Protein AF-A0AB36K1A4-F1 (afdb_monomer_lite)

Radius of gyration: 14.4 Å; chains: 1; bounding box: 38×29×39 Å

Foldseek 3Di:
DPWDKDWDWDFDADPVRFRAETEIFIWTQDPVVRDTDGCPPPPPVVSLVRLLVSLVVCLVCLVVDDPNHAEYEYEDEPPDPDPVSVVSVVVSQVSQVVSNHHYHYHYDDDD

Structure (mmCIF, N/CA/C/O backbone):
data_AF-A0AB36K1A4-F1
#
_entry.id   AF-A0AB36K1A4-F1
#
loop_
_atom_site.group_PDB
_atom_site.id
_atom_site.type_symbol
_atom_site.label_atom_id
_atom_site.label_alt_id
_atom_site.label_comp_id
_atom_site.label_asym_id
_atom_site.label_entity_id
_atom_site.label_seq_id
_atom_site.pdbx_PDB_ins_code
_atom_site.Cartn_x
_atom_site.Cartn_y
_atom_site.Cartn_z
_atom_site.occupancy
_atom_site.B_iso_or_equiv
_atom_site.auth_seq_id
_atom_site.auth_comp_id
_atom_site.auth_asym_id
_atom_site.auth_atom_id
_atom_site.pdbx_PDB_model_num
ATOM 1 N N . MET A 1 1 ? 14.938 -9.852 -12.600 1.00 47.25 1 MET A N 1
ATOM 2 C CA . MET A 1 1 ? 15.764 -9.576 -11.403 1.00 47.25 1 MET A CA 1
ATOM 3 C C . MET A 1 1 ? 14.972 -9.977 -10.166 1.00 47.25 1 MET A C 1
ATOM 5 O O . MET A 1 1 ? 13.842 -9.523 -10.025 1.00 47.25 1 MET A O 1
ATOM 9 N N . ASN A 1 2 ? 15.512 -10.832 -9.293 1.00 50.50 2 ASN A N 1
ATOM 10 C CA . ASN A 1 2 ? 14.950 -11.038 -7.953 1.00 50.50 2 ASN A CA 1
ATOM 11 C C . ASN A 1 2 ? 15.512 -9.947 -7.039 1.00 50.50 2 ASN A C 1
ATOM 13 O O . ASN A 1 2 ? 16.462 -10.182 -6.305 1.00 50.50 2 ASN A O 1
ATOM 17 N N . ASN A 1 3 ? 14.967 -8.735 -7.140 1.00 62.91 3 ASN A N 1
ATOM 18 C CA . ASN A 1 3 ? 15.251 -7.718 -6.136 1.00 62.91 3 ASN A CA 1
ATOM 19 C C . ASN A 1 3 ? 14.419 -8.063 -4.904 1.00 62.91 3 ASN A C 1
ATOM 21 O O . ASN A 1 3 ? 13.184 -8.119 -4.983 1.00 62.91 3 ASN A O 1
ATOM 25 N N . ASP A 1 4 ? 15.102 -8.320 -3.792 1.00 86.44 4 ASP A N 1
ATOM 26 C CA . ASP A 1 4 ? 14.458 -8.421 -2.492 1.00 86.44 4 ASP A CA 1
ATOM 27 C C . ASP A 1 4 ? 13.663 -7.144 -2.227 1.00 86.44 4 ASP A C 1
ATOM 29 O O . ASP A 1 4 ? 14.067 -6.037 -2.598 1.00 86.44 4 ASP A O 1
ATOM 33 N N . PHE A 1 5 ? 12.514 -7.293 -1.579 1.00 91.19 5 PHE A N 1
ATOM 34 C CA . PHE A 1 5 ? 11.669 -6.172 -1.204 1.00 91.19 5 PHE A CA 1
ATOM 35 C C . PHE A 1 5 ? 11.301 -6.253 0.268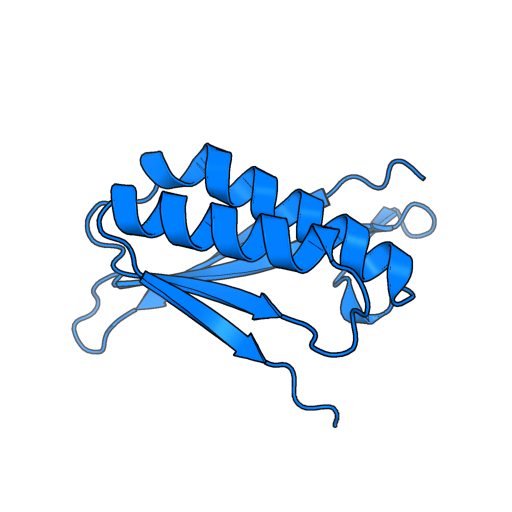 1.00 91.19 5 PHE A C 1
ATOM 37 O O . PHE A 1 5 ? 11.237 -7.331 0.859 1.00 91.19 5 PHE A O 1
ATOM 44 N N . LYS A 1 6 ? 11.023 -5.095 0.858 1.00 92.69 6 LYS A N 1
ATOM 45 C CA . LYS A 1 6 ? 10.414 -5.006 2.182 1.00 92.69 6 LYS A CA 1
ATOM 46 C C . LYS A 1 6 ? 9.367 -3.907 2.201 1.00 92.69 6 LYS A C 1
ATOM 48 O O . LYS A 1 6 ? 9.464 -2.923 1.470 1.00 92.69 6 LYS A O 1
ATOM 53 N N . VAL A 1 7 ? 8.385 -4.083 3.072 1.00 94.12 7 VAL A N 1
ATOM 54 C CA . VAL A 1 7 ? 7.368 -3.074 3.364 1.00 94.12 7 VAL A CA 1
ATOM 55 C C . VAL A 1 7 ? 7.686 -2.495 4.732 1.00 94.12 7 VAL A C 1
ATOM 57 O O . VAL A 1 7 ? 7.793 -3.239 5.709 1.00 94.12 7 VAL A O 1
ATOM 60 N N . LEU A 1 8 ? 7.885 -1.183 4.787 1.00 94.12 8 LEU A N 1
ATOM 61 C CA . LEU A 1 8 ? 7.940 -0.429 6.031 1.00 94.12 8 LEU A CA 1
ATOM 62 C C . LEU A 1 8 ? 6.525 0.047 6.367 1.00 94.12 8 LEU A C 1
ATOM 64 O O . LEU A 1 8 ? 5.769 0.422 5.473 1.00 94.12 8 LEU A O 1
ATOM 68 N N . TYR A 1 9 ? 6.180 0.011 7.649 1.00 94.19 9 TYR A N 1
ATOM 69 C CA . TYR A 1 9 ? 4.858 0.370 8.152 1.00 94.19 9 TYR A CA 1
ATOM 70 C C . TYR A 1 9 ? 5.006 1.580 9.063 1.00 94.19 9 TYR A C 1
ATOM 72 O O . TYR A 1 9 ? 5.507 1.455 10.183 1.00 94.19 9 TYR A O 1
ATOM 80 N N . GLN A 1 10 ? 4.621 2.748 8.568 1.00 95.00 10 GLN A N 1
ATOM 81 C CA . GLN A 1 10 ? 4.660 3.986 9.329 1.00 95.00 10 GLN A CA 1
ATOM 82 C C . GLN A 1 10 ? 3.309 4.199 10.007 1.00 95.00 10 GLN A C 1
ATOM 84 O O . GLN A 1 10 ? 2.266 4.206 9.363 1.00 95.00 10 GLN A O 1
ATOM 89 N N . LYS A 1 11 ? 3.319 4.322 11.334 1.00 95.06 11 LYS A N 1
ATOM 90 C CA . LYS A 1 11 ? 2.100 4.497 12.127 1.00 95.06 11 LYS A CA 1
ATOM 91 C C . LYS A 1 11 ? 1.572 5.918 11.976 1.00 95.06 11 LYS A C 1
ATOM 93 O O . LYS A 1 11 ? 2.338 6.875 12.068 1.00 95.06 11 LYS A O 1
ATOM 98 N N . ILE A 1 12 ? 0.261 6.037 11.814 1.00 95.44 12 ILE A N 1
ATOM 99 C CA . ILE A 1 12 ? -0.456 7.308 11.799 1.00 95.44 12 ILE A CA 1
ATOM 100 C C . ILE A 1 12 ? -1.160 7.456 13.145 1.00 95.44 12 ILE A C 1
ATOM 102 O O . ILE A 1 12 ? -1.997 6.628 13.520 1.00 95.44 12 ILE A O 1
ATOM 106 N N . ILE A 1 13 ? -0.778 8.502 13.875 1.00 95.38 13 ILE A N 1
ATOM 107 C CA . ILE A 1 13 ? -1.241 8.783 15.234 1.00 95.38 13 ILE A CA 1
ATOM 108 C C . ILE A 1 13 ? -2.303 9.878 15.178 1.00 95.38 13 ILE A C 1
ATOM 110 O O . ILE A 1 13 ? -2.093 10.919 14.558 1.00 95.38 13 ILE A O 1
ATOM 114 N N . SER A 1 14 ? -3.449 9.650 15.817 1.00 93.69 14 SER A N 1
ATOM 115 C CA . SER A 1 14 ? -4.494 10.665 15.939 1.00 93.69 14 SER A CA 1
ATOM 116 C C . SER A 1 14 ? -4.086 11.773 16.912 1.00 93.69 14 SER A C 1
ATOM 118 O O . SER A 1 14 ? -3.205 11.599 17.752 1.00 93.69 14 SER A O 1
ATOM 120 N N . ASN A 1 15 ? -4.813 12.892 16.902 1.00 92.88 15 ASN A N 1
ATOM 121 C CA . ASN A 1 15 ? -4.613 13.976 17.875 1.00 92.88 15 ASN A CA 1
ATOM 122 C C . ASN A 1 15 ? -4.822 13.538 19.340 1.00 92.88 15 ASN A C 1
ATOM 124 O O . ASN A 1 15 ? -4.451 14.267 20.254 1.00 92.88 15 ASN A O 1
ATOM 128 N N . LYS A 1 16 ? -5.424 12.363 19.572 1.00 92.75 16 LYS A N 1
ATOM 129 C CA . LYS A 1 16 ? -5.611 11.765 20.901 1.00 92.75 16 LYS A CA 1
ATOM 130 C C . LYS A 1 16 ? -4.471 10.818 21.308 1.00 92.75 16 LYS A C 1
ATOM 132 O O . LYS A 1 16 ? -4.533 10.243 22.387 1.00 92.75 16 LYS A O 1
ATOM 137 N N . GLY A 1 17 ? -3.450 10.641 20.465 1.00 93.38 17 GLY A N 1
ATOM 138 C CA . GLY A 1 17 ? -2.321 9.737 20.715 1.00 93.38 17 GLY A CA 1
ATOM 139 C C . GLY A 1 17 ? -2.570 8.277 20.320 1.00 93.38 17 GLY A C 1
ATOM 140 O O . GLY A 1 17 ? -1.730 7.423 20.587 1.00 93.38 17 GLY A O 1
ATOM 141 N N . GLU A 1 18 ? -3.701 7.971 19.682 1.00 92.19 18 GLU A N 1
ATOM 142 C CA . GLU A 1 18 ? -4.064 6.605 19.285 1.00 92.19 18 GLU A CA 1
ATOM 143 C C . GLU A 1 18 ? -3.509 6.258 17.898 1.00 92.19 18 GLU A C 1
ATOM 145 O O . GLU A 1 18 ? -3.615 7.056 16.965 1.00 92.19 18 GLU A O 1
ATOM 150 N N . GLU A 1 19 ? -2.978 5.046 17.735 1.00 93.44 19 GLU A N 1
ATOM 151 C CA . GLU A 1 19 ? -2.616 4.495 16.425 1.00 93.44 19 GLU A CA 1
ATOM 152 C C . GLU A 1 19 ? -3.886 4.160 15.638 1.00 93.44 19 GLU A C 1
ATOM 154 O O . GLU A 1 19 ? -4.573 3.181 15.940 1.00 93.44 19 GLU A O 1
ATOM 159 N N . VAL A 1 20 ? -4.201 4.982 14.635 1.00 95.06 20 VAL A N 1
ATOM 160 C CA . VAL A 1 20 ? -5.449 4.882 13.859 1.00 95.06 20 VAL A CA 1
ATOM 161 C C . VAL A 1 20 ? -5.233 4.401 12.432 1.00 95.06 20 VAL A C 1
ATOM 163 O O . VAL A 1 20 ? -6.170 3.903 11.811 1.00 95.06 20 VAL A O 1
ATOM 166 N N . GLY A 1 21 ? -4.011 4.500 11.915 1.00 96.81 21 GLY A N 1
ATOM 167 C CA . GLY A 1 21 ? -3.703 4.127 10.542 1.00 96.81 21 GLY A CA 1
ATOM 168 C C . GLY A 1 21 ? -2.268 3.666 10.357 1.00 96.81 21 GLY A C 1
ATOM 169 O O . GLY A 1 21 ? -1.418 3.843 11.233 1.00 96.81 21 GLY A O 1
ATOM 170 N N . ILE A 1 22 ? -2.009 3.066 9.201 1.00 96.81 22 ILE A N 1
ATOM 171 C CA . ILE A 1 22 ? -0.666 2.681 8.770 1.00 96.81 22 ILE A CA 1
ATOM 172 C C . ILE A 1 22 ? -0.451 3.153 7.336 1.00 96.81 22 ILE A C 1
ATOM 174 O O . ILE A 1 22 ? -1.213 2.772 6.452 1.00 96.81 22 ILE A O 1
ATOM 178 N N . GLU A 1 23 ? 0.623 3.896 7.104 1.00 95.62 23 GLU A N 1
ATOM 179 C CA . GLU A 1 23 ? 1.156 4.179 5.775 1.00 95.62 23 GLU A CA 1
ATOM 180 C C . GLU A 1 23 ? 2.158 3.092 5.376 1.00 95.62 23 GLU A C 1
ATOM 182 O O . GLU A 1 23 ? 3.087 2.751 6.122 1.00 95.62 23 GLU A O 1
ATOM 187 N N . CYS A 1 24 ? 1.952 2.510 4.196 1.00 94.44 24 CYS A N 1
ATOM 188 C CA . CYS A 1 24 ? 2.785 1.433 3.678 1.00 94.44 24 CYS A CA 1
ATOM 189 C C . CYS A 1 24 ? 3.822 1.960 2.690 1.00 94.44 24 CYS A C 1
ATOM 191 O O . CYS A 1 24 ? 3.501 2.473 1.618 1.00 94.44 24 CYS A O 1
ATOM 193 N N . LEU A 1 25 ? 5.089 1.735 3.025 1.00 91.56 25 LEU A N 1
ATOM 194 C CA . LEU A 1 25 ? 6.232 2.252 2.290 1.00 91.56 25 LEU A CA 1
ATOM 195 C C . LEU A 1 25 ? 7.074 1.106 1.721 1.00 91.56 25 LEU A C 1
ATOM 197 O O . LEU A 1 25 ? 7.808 0.417 2.433 1.00 91.56 25 LEU A O 1
ATOM 201 N N . GLY A 1 26 ? 6.983 0.917 0.406 1.00 90.88 26 GLY A N 1
ATOM 202 C CA . GLY A 1 26 ? 7.777 -0.059 -0.334 1.00 90.88 26 GLY A CA 1
ATOM 203 C C . GLY A 1 26 ? 9.261 0.292 -0.391 1.00 90.88 26 GLY A C 1
ATOM 204 O O . GLY A 1 26 ? 9.631 1.451 -0.591 1.00 90.88 26 GLY A O 1
ATOM 205 N N . ARG A 1 27 ? 10.130 -0.709 -0.244 1.00 92.56 27 ARG A N 1
ATOM 206 C CA . ARG A 1 27 ? 11.572 -0.602 -0.500 1.00 92.56 27 ARG A CA 1
ATOM 207 C C . ARG A 1 27 ? 12.052 -1.816 -1.280 1.00 92.56 27 ARG A C 1
ATOM 209 O O . ARG A 1 27 ? 11.588 -2.926 -1.022 1.00 92.56 27 ARG A O 1
ATOM 216 N N . TYR A 1 28 ? 13.025 -1.614 -2.159 1.00 92.06 28 TYR A N 1
ATOM 217 C CA . TYR A 1 28 ? 13.747 -2.695 -2.833 1.00 92.06 28 TYR A CA 1
ATOM 218 C C . TYR A 1 28 ? 15.231 -2.664 -2.454 1.00 92.06 28 TYR A C 1
ATOM 220 O O . TYR A 1 28 ? 15.757 -1.597 -2.127 1.00 92.06 28 TYR A O 1
ATOM 228 N N . LEU A 1 29 ? 15.891 -3.821 -2.454 1.00 92.06 29 LEU A N 1
ATOM 229 C CA . LEU A 1 29 ? 17.342 -3.914 -2.309 1.00 92.06 29 LEU A CA 1
ATOM 230 C C . LEU A 1 29 ? 17.990 -3.691 -3.678 1.00 92.06 29 LEU A C 1
ATOM 232 O O . LEU A 1 29 ? 17.785 -4.470 -4.607 1.00 92.06 29 LEU A O 1
ATOM 236 N N . ASP A 1 30 ? 18.750 -2.611 -3.802 1.00 88.75 30 ASP A N 1
ATOM 237 C CA . ASP A 1 30 ? 19.563 -2.325 -4.978 1.00 88.75 30 ASP A CA 1
ATOM 238 C C . ASP A 1 30 ? 20.787 -3.248 -4.988 1.00 88.75 30 ASP A C 1
ATOM 240 O O . ASP A 1 30 ? 21.588 -3.222 -4.052 1.00 88.75 30 ASP A O 1
ATOM 244 N N . CYS A 1 31 ? 20.921 -4.084 -6.019 1.00 86.12 31 CYS A N 1
ATOM 245 C CA . CYS A 1 31 ? 21.976 -5.095 -6.094 1.00 86.12 31 CYS A CA 1
ATOM 246 C C . CYS A 1 31 ? 23.367 -4.521 -6.392 1.00 86.12 31 CYS A C 1
ATOM 248 O O . CYS A 1 31 ? 24.360 -5.195 -6.128 1.00 86.12 31 CYS A O 1
ATOM 250 N N . TYR A 1 32 ? 23.451 -3.294 -6.910 1.00 87.88 32 TYR A N 1
ATOM 251 C CA . TYR A 1 32 ? 24.725 -2.644 -7.208 1.00 87.88 32 TYR A CA 1
ATOM 252 C C . TYR A 1 32 ? 25.268 -1.914 -5.984 1.00 87.88 32 TYR A C 1
ATOM 254 O O . TYR A 1 32 ? 26.457 -1.985 -5.688 1.00 87.88 32 TYR A O 1
ATOM 262 N N . GLU A 1 33 ? 24.393 -1.234 -5.245 1.00 90.00 33 GLU A N 1
ATOM 263 C CA . GLU A 1 33 ? 24.789 -0.468 -4.061 1.00 90.00 33 GLU A CA 1
ATOM 264 C C . GLU A 1 33 ? 24.649 -1.240 -2.745 1.00 90.00 33 GLU A C 1
ATOM 266 O O . GLU A 1 33 ? 25.103 -0.755 -1.708 1.00 90.00 33 GLU A O 1
ATOM 271 N N . ASN A 1 34 ? 24.000 -2.408 -2.768 1.00 89.00 34 ASN A N 1
ATOM 272 C CA . ASN A 1 34 ? 23.616 -3.185 -1.588 1.00 89.00 34 ASN A CA 1
ATOM 273 C C . ASN A 1 34 ? 22.857 -2.335 -0.547 1.00 89.00 34 ASN A C 1
ATOM 275 O O . ASN A 1 34 ? 23.114 -2.387 0.659 1.00 89.00 34 ASN A O 1
ATOM 279 N N . LYS A 1 35 ? 21.936 -1.490 -1.029 1.00 91.25 35 LYS A N 1
ATOM 280 C CA . LYS A 1 35 ? 21.175 -0.531 -0.214 1.00 91.25 35 LYS A CA 1
ATOM 281 C C . LYS A 1 35 ? 19.682 -0.637 -0.473 1.00 91.25 35 LYS A C 1
ATOM 283 O O . LYS A 1 35 ? 19.239 -0.826 -1.601 1.00 91.25 35 LYS A O 1
ATOM 288 N N . TRP A 1 36 ? 18.896 -0.452 0.584 1.00 92.19 36 TRP A N 1
ATOM 289 C CA . TRP A 1 36 ? 17.443 -0.343 0.479 1.00 92.19 36 TRP A CA 1
ATOM 290 C C . TRP A 1 36 ? 17.053 1.023 -0.087 1.00 92.19 36 TRP A C 1
ATOM 292 O O . TRP A 1 36 ? 17.362 2.045 0.525 1.00 92.19 36 TRP A O 1
ATOM 302 N N . LYS A 1 37 ? 16.340 1.043 -1.214 1.00 90.88 37 LYS A N 1
ATOM 303 C CA . LYS A 1 37 ? 15.935 2.268 -1.918 1.00 90.88 37 LYS A CA 1
ATOM 304 C C . LYS A 1 37 ? 14.422 2.375 -2.089 1.00 90.88 37 LYS A C 1
ATOM 306 O O . LYS A 1 37 ? 13.694 1.383 -2.012 1.00 90.88 37 LYS A O 1
ATOM 311 N N . ASN A 1 38 ? 13.958 3.605 -2.313 1.00 87.88 38 ASN A N 1
ATOM 312 C CA . ASN A 1 38 ? 12.584 3.875 -2.724 1.00 87.88 38 ASN A CA 1
ATOM 313 C C . ASN A 1 38 ? 12.392 3.483 -4.191 1.00 87.88 38 ASN A C 1
ATOM 315 O O . ASN A 1 38 ? 13.260 3.793 -5.007 1.00 87.88 38 ASN A O 1
ATOM 319 N N . PRO A 1 39 ? 11.249 2.892 -4.557 1.00 87.19 39 PRO A N 1
ATOM 320 C CA . PRO A 1 39 ? 11.018 2.434 -5.921 1.00 87.19 39 PRO A CA 1
ATOM 321 C C . PRO A 1 39 ? 10.688 3.548 -6.921 1.00 87.19 39 PRO A C 1
ATOM 323 O O . PRO A 1 39 ? 10.558 3.266 -8.105 1.00 87.19 39 PRO A O 1
ATOM 326 N N . PHE A 1 40 ? 10.603 4.809 -6.480 1.00 82.31 40 PHE A N 1
ATOM 327 C CA . PHE A 1 40 ? 10.343 5.968 -7.344 1.00 82.31 40 PHE A CA 1
ATOM 328 C C . PHE A 1 40 ? 11.330 6.102 -8.508 1.00 82.31 40 PHE A C 1
ATOM 330 O O . PHE A 1 40 ? 10.934 6.514 -9.590 1.00 82.31 40 PHE A O 1
ATOM 337 N N . ASN A 1 41 ? 12.592 5.716 -8.299 1.00 82.19 41 ASN A N 1
A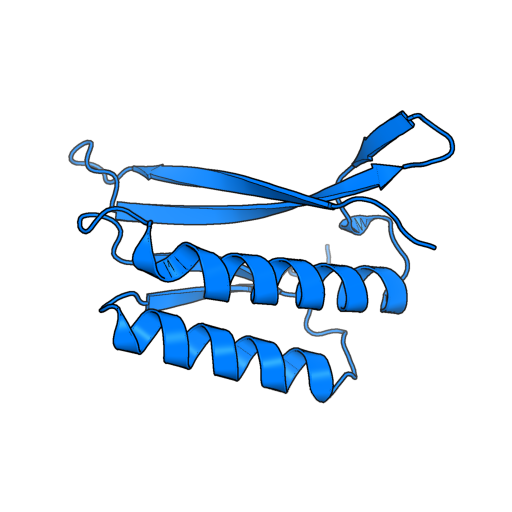TOM 338 C CA . ASN A 1 41 ? 13.638 5.820 -9.319 1.00 82.19 41 ASN A CA 1
ATOM 339 C C . ASN A 1 41 ? 13.711 4.595 -10.249 1.00 82.19 41 ASN A C 1
ATOM 341 O O . ASN A 1 41 ? 14.578 4.548 -11.118 1.00 82.19 41 ASN A O 1
ATOM 345 N N . LEU A 1 42 ? 12.854 3.588 -10.049 1.00 86.31 42 LEU A N 1
ATOM 346 C CA . LEU A 1 42 ? 12.731 2.466 -10.977 1.00 86.31 42 LEU A CA 1
ATOM 347 C C . LEU A 1 42 ? 11.940 2.892 -12.215 1.00 86.31 42 LEU A C 1
ATOM 349 O O . LEU A 1 42 ? 11.094 3.789 -12.150 1.00 86.31 42 LEU A O 1
ATOM 353 N N . ASP A 1 43 ? 12.167 2.205 -13.333 1.00 89.00 43 ASP A N 1
ATOM 354 C CA . ASP A 1 43 ? 11.280 2.324 -14.484 1.00 89.00 43 ASP A CA 1
ATOM 355 C C . ASP A 1 43 ? 9.848 1.891 -14.119 1.00 89.00 43 ASP A C 1
ATOM 357 O O . ASP A 1 43 ? 9.614 1.145 -13.163 1.00 89.00 43 ASP A O 1
ATOM 361 N N . VAL A 1 44 ? 8.876 2.375 -14.892 1.00 88.19 44 VAL A N 1
ATOM 362 C CA . VAL A 1 44 ? 7.446 2.188 -14.610 1.00 88.19 44 VAL A CA 1
ATOM 363 C C . VAL A 1 44 ? 7.041 0.714 -14.499 1.00 88.19 44 VAL A C 1
ATOM 365 O O . VAL A 1 44 ? 6.224 0.369 -13.645 1.00 88.19 44 VAL A O 1
ATOM 368 N N . ASN A 1 45 ? 7.641 -0.177 -15.297 1.00 88.25 45 ASN A N 1
ATOM 369 C CA . ASN A 1 45 ? 7.295 -1.596 -15.284 1.00 88.25 45 ASN A CA 1
ATOM 370 C C . ASN A 1 45 ? 7.841 -2.271 -14.024 1.00 88.25 45 ASN A C 1
ATOM 372 O O . ASN A 1 45 ? 7.094 -2.953 -13.321 1.00 88.25 45 ASN A O 1
ATOM 376 N N . ALA A 1 46 ? 9.111 -2.029 -13.689 1.00 88.75 46 ALA A N 1
ATOM 377 C CA . ALA A 1 46 ? 9.714 -2.553 -12.467 1.00 88.75 46 ALA A CA 1
ATOM 378 C C . ALA A 1 46 ? 9.025 -2.015 -11.200 1.00 88.75 46 ALA A C 1
ATOM 380 O O . ALA A 1 46 ? 8.819 -2.766 -10.240 1.00 88.75 46 ALA A O 1
ATOM 381 N N . ARG A 1 47 ? 8.621 -0.737 -11.202 1.00 90.12 47 ARG A N 1
ATOM 382 C CA . ARG A 1 47 ? 7.856 -0.126 -10.106 1.00 90.12 47 ARG A CA 1
ATOM 383 C C . ARG A 1 47 ? 6.482 -0.786 -9.954 1.00 90.12 47 ARG A C 1
ATOM 385 O O . ARG A 1 47 ? 6.141 -1.232 -8.861 1.00 90.12 47 ARG A O 1
ATOM 392 N N . CYS A 1 48 ? 5.755 -0.970 -11.056 1.00 91.38 48 CYS A N 1
ATOM 393 C CA . CYS A 1 48 ? 4.465 -1.659 -11.062 1.00 91.38 48 CYS A CA 1
ATOM 394 C C . CYS A 1 48 ? 4.567 -3.109 -10.547 1.00 91.38 48 CYS A C 1
ATOM 396 O O . CYS A 1 48 ? 3.708 -3.560 -9.783 1.00 91.38 48 CYS A O 1
ATOM 398 N N . GLU A 1 49 ? 5.602 -3.861 -10.939 1.00 91.25 49 GLU A N 1
ATOM 399 C CA . GLU A 1 49 ? 5.835 -5.220 -10.430 1.00 91.25 49 GLU A CA 1
ATOM 400 C C . GLU A 1 49 ? 6.093 -5.236 -8.921 1.00 91.25 49 GLU A C 1
ATOM 402 O O . GLU A 1 49 ? 5.582 -6.105 -8.203 1.00 91.25 49 GLU A O 1
ATOM 407 N N . LEU A 1 50 ? 6.884 -4.282 -8.427 1.00 91.44 50 LEU A N 1
ATOM 408 C CA . LEU A 1 50 ? 7.155 -4.153 -7.003 1.00 91.44 50 LEU A CA 1
ATOM 409 C C . LEU A 1 50 ? 5.887 -3.800 -6.223 1.00 91.44 50 LEU A C 1
ATOM 411 O O . LEU A 1 50 ? 5.626 -4.420 -5.192 1.00 91.44 50 LEU A O 1
ATOM 415 N N . ASP A 1 51 ? 5.070 -2.878 -6.724 1.00 91.81 51 ASP A N 1
ATOM 416 C CA . ASP A 1 51 ? 3.823 -2.497 -6.065 1.00 91.81 51 ASP A CA 1
ATOM 417 C C . ASP A 1 51 ? 2.854 -3.681 -5.979 1.00 91.81 51 ASP A C 1
ATOM 419 O O . ASP A 1 51 ? 2.232 -3.902 -4.940 1.00 91.81 51 ASP A O 1
ATOM 423 N N . ILE A 1 52 ? 2.794 -4.537 -7.006 1.00 94.06 52 ILE A N 1
ATOM 424 C CA . ILE A 1 52 ? 2.033 -5.797 -6.942 1.00 94.06 52 ILE A CA 1
ATOM 425 C C . ILE A 1 52 ? 2.573 -6.726 -5.840 1.00 94.06 52 ILE A C 1
ATOM 427 O O . ILE A 1 52 ? 1.788 -7.371 -5.132 1.00 94.06 52 ILE A O 1
ATOM 431 N N . LYS A 1 53 ? 3.898 -6.821 -5.665 1.00 93.00 53 LYS A N 1
ATOM 432 C CA . LYS A 1 53 ? 4.508 -7.614 -4.578 1.00 93.00 53 LYS A CA 1
ATOM 433 C C . LYS A 1 53 ? 4.163 -7.036 -3.203 1.00 93.00 53 LYS A C 1
ATOM 435 O O . LYS A 1 53 ? 3.778 -7.795 -2.314 1.00 93.00 53 LYS A O 1
ATOM 440 N N . ILE A 1 54 ? 4.230 -5.714 -3.052 1.00 92.56 54 ILE A N 1
ATOM 441 C CA . ILE A 1 54 ? 3.859 -4.993 -1.826 1.00 92.56 54 ILE A CA 1
ATOM 442 C C . ILE A 1 54 ? 2.387 -5.240 -1.493 1.00 92.56 54 ILE A C 1
ATOM 444 O O . ILE A 1 54 ? 2.078 -5.666 -0.383 1.00 92.56 54 ILE A O 1
ATOM 448 N N . ILE A 1 55 ? 1.482 -5.074 -2.461 1.00 95.25 55 ILE A N 1
ATOM 449 C CA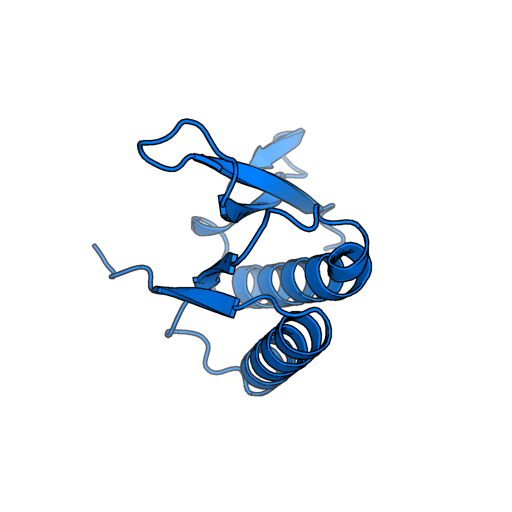 . ILE A 1 55 ? 0.047 -5.323 -2.284 1.00 95.25 55 ILE A CA 1
ATOM 450 C C . ILE A 1 55 ? -0.214 -6.757 -1.795 1.00 95.25 55 ILE A C 1
ATOM 452 O O . ILE A 1 55 ? -1.007 -6.977 -0.878 1.00 95.25 55 ILE A O 1
ATOM 456 N N . ASN A 1 56 ? 0.465 -7.748 -2.374 1.00 95.50 56 ASN A N 1
ATOM 457 C CA . ASN A 1 56 ? 0.334 -9.135 -1.932 1.00 95.50 56 ASN A CA 1
ATOM 458 C C . ASN A 1 56 ? 0.823 -9.359 -0.501 1.00 95.50 56 ASN A C 1
ATOM 460 O O . ASN A 1 56 ? 0.205 -10.122 0.244 1.00 95.50 56 ASN A O 1
ATOM 464 N N . GLU A 1 57 ? 1.915 -8.709 -0.110 1.00 94.19 57 GLU A N 1
ATOM 465 C CA . GLU A 1 57 ? 2.423 -8.780 1.256 1.00 94.19 57 GLU A CA 1
ATOM 466 C C . GLU A 1 57 ? 1.439 -8.160 2.258 1.00 94.19 57 GLU A C 1
ATOM 468 O O . GLU A 1 57 ? 1.196 -8.740 3.318 1.00 94.19 57 GLU A O 1
ATOM 473 N N . LEU A 1 58 ? 0.794 -7.047 1.893 1.00 95.06 58 LEU A N 1
ATOM 474 C CA . LEU A 1 58 ? -0.254 -6.426 2.706 1.00 95.06 58 LEU A CA 1
ATOM 475 C C . LEU A 1 58 ? -1.447 -7.360 2.900 1.00 95.06 58 LEU A C 1
ATOM 477 O O . LEU A 1 58 ? -1.853 -7.594 4.036 1.00 95.06 58 LEU A O 1
ATOM 481 N N . ILE A 1 59 ? -1.954 -7.970 1.825 1.00 95.94 59 ILE A N 1
ATOM 482 C CA . ILE A 1 59 ? -3.052 -8.951 1.893 1.00 95.94 59 ILE A CA 1
ATOM 483 C C . ILE A 1 59 ? -2.719 -10.086 2.875 1.00 95.94 59 ILE A C 1
ATOM 485 O O . ILE A 1 59 ? -3.566 -10.490 3.666 1.00 95.94 59 ILE A O 1
ATOM 489 N N . ARG A 1 60 ? -1.478 -10.590 2.868 1.00 94.94 60 ARG A N 1
ATOM 490 C CA . ARG A 1 60 ? -1.041 -11.660 3.786 1.00 94.94 60 ARG A CA 1
ATOM 491 C C . ARG A 1 60 ? -0.953 -11.213 5.245 1.00 94.94 60 ARG A C 1
ATOM 493 O O . ARG A 1 60 ? -1.050 -12.049 6.142 1.00 94.94 60 ARG A O 1
ATOM 500 N N . LYS A 1 61 ? -0.720 -9.923 5.488 1.00 93.88 61 LYS A N 1
ATOM 501 C CA . LYS A 1 61 ? -0.488 -9.358 6.824 1.00 93.88 61 LYS A CA 1
ATOM 502 C C . LYS A 1 61 ? -1.697 -8.651 7.419 1.00 93.88 61 LYS A C 1
ATOM 504 O O . LYS A 1 61 ? -1.676 -8.390 8.617 1.00 93.88 61 LYS A O 1
ATOM 509 N N . VAL A 1 62 ? -2.755 -8.415 6.642 1.00 93.25 62 VAL A N 1
ATOM 510 C CA . VAL A 1 62 ? -3.947 -7.671 7.075 1.00 93.25 62 VAL A CA 1
ATOM 511 C C . VAL A 1 62 ? -4.530 -8.161 8.405 1.00 93.25 62 VAL A C 1
ATOM 513 O O . VAL A 1 62 ? -4.888 -7.348 9.258 1.00 93.25 62 VAL A O 1
ATOM 516 N N . SER A 1 63 ? -4.573 -9.478 8.616 1.00 93.06 63 SER A N 1
ATOM 517 C CA . SER A 1 63 ? -5.106 -10.085 9.841 1.00 93.06 63 SER A CA 1
ATOM 518 C C . SER A 1 63 ? -4.232 -9.870 11.081 1.00 93.06 63 SER A C 1
ATOM 520 O O . SER A 1 63 ? -4.704 -10.078 12.196 1.00 93.06 63 SER A O 1
ATOM 522 N N . ARG A 1 64 ? -2.969 -9.470 10.898 1.00 93.56 64 ARG A N 1
ATOM 523 C CA . ARG A 1 64 ? -1.985 -9.252 11.967 1.00 93.56 64 ARG A CA 1
ATOM 524 C C . ARG A 1 64 ? -1.919 -7.804 12.438 1.00 93.56 64 ARG A C 1
ATOM 526 O O . ARG A 1 64 ? -1.286 -7.543 13.455 1.00 93.56 64 ARG A O 1
ATOM 533 N N . PHE A 1 65 ? -2.509 -6.868 11.698 1.00 91.69 65 PHE A N 1
ATOM 534 C CA . PHE A 1 65 ? -2.566 -5.478 12.135 1.00 91.69 65 PHE A CA 1
ATOM 535 C C . PHE A 1 65 ? -3.495 -5.329 13.336 1.00 91.69 65 PHE A C 1
ATOM 537 O O . PHE A 1 65 ? -4.525 -6.006 13.416 1.00 91.69 65 PHE A O 1
ATOM 544 N N . ASP A 1 66 ? -3.135 -4.408 14.230 1.00 90.81 66 ASP A N 1
ATOM 545 C CA . ASP A 1 66 ? -3.919 -4.112 15.425 1.00 90.81 66 ASP A CA 1
ATOM 546 C C . ASP A 1 66 ? -5.374 -3.752 15.062 1.00 90.81 66 ASP A C 1
ATOM 548 O O . ASP A 1 66 ? -5.683 -3.268 13.967 1.00 90.81 66 ASP A O 1
ATOM 552 N N . ARG A 1 67 ? -6.296 -4.029 15.984 1.00 89.06 67 ARG A N 1
ATOM 553 C CA . ARG A 1 67 ? -7.720 -3.694 15.863 1.00 89.06 67 ARG A CA 1
ATOM 554 C C . ARG A 1 67 ? -7.972 -2.186 15.975 1.00 89.06 67 ARG A C 1
ATOM 556 O O . ARG A 1 67 ? -9.030 -1.713 15.538 1.00 89.06 67 ARG A O 1
ATOM 563 N N . THR A 1 68 ? -7.044 -1.433 16.566 1.00 91.94 68 THR A N 1
ATOM 564 C CA . THR A 1 68 ? -7.097 0.035 16.600 1.00 91.94 68 THR A CA 1
ATOM 565 C C . THR A 1 68 ? -6.884 0.639 15.218 1.00 91.94 68 THR A C 1
ATOM 567 O O . THR A 1 68 ? -7.526 1.638 14.905 1.00 91.94 68 THR A O 1
ATOM 570 N N . ILE A 1 69 ? -6.088 -0.013 14.362 1.00 95.06 69 ILE A N 1
ATOM 571 C CA . ILE A 1 69 ? -5.844 0.421 12.985 1.00 95.06 69 ILE A CA 1
ATOM 572 C C . ILE A 1 69 ? -7.145 0.355 12.187 1.00 95.06 69 ILE A C 1
ATOM 574 O O . ILE A 1 69 ? -7.677 -0.727 11.925 1.00 95.06 69 ILE A O 1
ATOM 578 N N . LYS A 1 70 ? -7.642 1.529 11.796 1.00 96.00 70 LYS A N 1
ATOM 579 C CA . LYS A 1 70 ? -8.880 1.716 11.032 1.00 96.00 70 LYS A CA 1
ATOM 580 C C . LYS A 1 70 ? -8.643 1.770 9.538 1.00 96.00 70 LYS A C 1
ATOM 582 O O . LYS A 1 70 ? -9.509 1.350 8.782 1.00 96.00 70 LYS A O 1
ATOM 587 N N . PHE A 1 71 ? -7.472 2.223 9.112 1.00 96.88 71 PHE A N 1
ATOM 588 C CA . PHE A 1 71 ? -7.162 2.325 7.696 1.00 96.88 71 PHE A CA 1
ATOM 589 C C . PHE A 1 71 ? -5.710 1.984 7.391 1.00 96.88 71 PHE A C 1
ATOM 591 O O . PHE A 1 71 ? -4.827 2.045 8.251 1.00 96.88 71 PHE A O 1
ATOM 598 N N . ILE A 1 72 ? -5.479 1.618 6.137 1.00 97.25 72 ILE A N 1
ATOM 599 C CA . ILE A 1 72 ? -4.150 1.445 5.570 1.00 97.25 72 ILE A CA 1
ATOM 600 C C . ILE A 1 72 ? -4.048 2.343 4.351 1.00 97.25 72 ILE A C 1
ATOM 602 O O . ILE A 1 72 ? -4.887 2.247 3.454 1.00 97.25 72 ILE A O 1
ATOM 606 N N . SER A 1 73 ? -3.022 3.188 4.315 1.00 96.19 73 SER A N 1
ATOM 607 C CA . SER A 1 73 ? -2.693 3.966 3.133 1.00 96.19 73 SER A CA 1
ATOM 608 C C . SER A 1 73 ? -1.578 3.310 2.326 1.00 96.19 73 SER A C 1
ATOM 610 O O . SER A 1 73 ? -0.642 2.701 2.863 1.00 96.19 73 SER A O 1
ATOM 612 N N . VAL A 1 74 ? -1.721 3.379 1.007 1.00 94.25 74 VAL A N 1
ATOM 613 C CA . VAL A 1 74 ? -0.728 2.904 0.046 1.00 94.25 74 VAL A CA 1
ATOM 614 C C . VAL A 1 74 ? -0.530 3.967 -1.022 1.00 94.25 74 VAL A C 1
ATOM 616 O O . VAL A 1 74 ? -1.499 4.527 -1.538 1.00 94.25 74 VAL A O 1
ATOM 619 N N . ASN A 1 75 ? 0.727 4.205 -1.381 1.00 90.00 75 ASN A N 1
ATOM 620 C CA . ASN A 1 75 ? 1.063 5.034 -2.528 1.00 90.00 75 ASN A CA 1
ATOM 621 C C . ASN A 1 75 ? 0.659 4.320 -3.823 1.00 90.00 75 ASN A C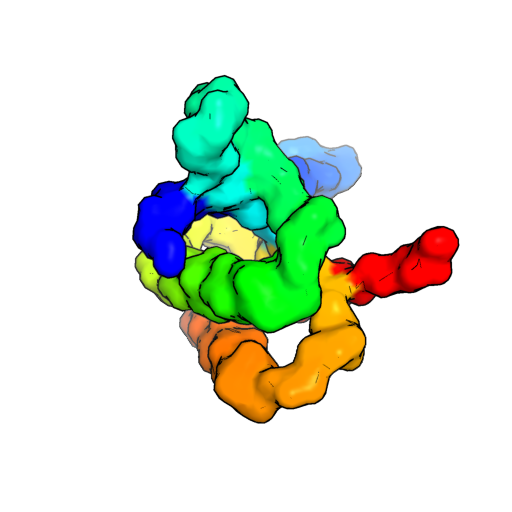 1
ATOM 623 O O . ASN A 1 75 ? 0.908 3.120 -3.980 1.00 90.00 75 ASN A O 1
ATOM 627 N N . ILE A 1 76 ? 0.036 5.057 -4.741 1.00 89.00 76 ILE A N 1
ATOM 628 C CA . ILE A 1 76 ? -0.348 4.563 -6.061 1.00 89.00 76 ILE A CA 1
ATOM 629 C C . ILE A 1 76 ? 0.163 5.469 -7.170 1.00 89.00 76 ILE A C 1
ATOM 631 O O . ILE A 1 76 ? 0.279 6.685 -7.022 1.00 89.00 76 ILE A O 1
ATOM 635 N N . ASP A 1 77 ? 0.408 4.845 -8.313 1.00 86.69 77 ASP A N 1
ATOM 636 C CA . ASP A 1 77 ? 0.840 5.513 -9.525 1.00 86.69 77 ASP A CA 1
ATOM 637 C C . ASP A 1 77 ? -0.194 5.270 -10.627 1.00 86.69 77 ASP A C 1
ATOM 639 O O . ASP A 1 77 ? -0.465 4.138 -11.037 1.00 86.69 77 ASP A O 1
ATOM 643 N N . LEU A 1 78 ? -0.809 6.361 -11.083 1.00 85.44 78 LEU A N 1
ATOM 644 C CA . LEU A 1 78 ? -1.857 6.324 -12.099 1.00 85.44 78 LEU A CA 1
ATOM 645 C C . LEU A 1 78 ? -1.304 6.121 -13.513 1.00 85.44 78 LEU A C 1
ATOM 647 O O . LEU A 1 78 ? -2.078 5.823 -14.420 1.00 85.44 78 LEU A O 1
ATOM 651 N N . SER A 1 79 ? 0.011 6.256 -13.713 1.00 84.06 79 SER A N 1
ATOM 652 C CA . SER A 1 79 ? 0.654 6.028 -15.013 1.00 84.06 79 SER A CA 1
ATOM 653 C C . SER A 1 79 ? 0.703 4.550 -15.408 1.00 84.06 79 SER A C 1
ATOM 655 O O . SER A 1 79 ? 1.020 4.225 -16.553 1.00 84.06 79 SER A O 1
ATOM 657 N N . TYR A 1 80 ? 0.370 3.638 -14.490 1.00 87.00 80 TYR A N 1
ATOM 658 C CA . TYR A 1 80 ? 0.343 2.210 -14.771 1.00 87.00 80 TYR A CA 1
ATOM 659 C C . TYR A 1 80 ? -0.814 1.836 -15.705 1.00 87.00 80 TYR A C 1
ATOM 661 O O . TYR A 1 80 ? -1.944 1.585 -15.268 1.00 87.00 80 TYR A O 1
ATOM 669 N N . ASP A 1 81 ? -0.505 1.644 -16.986 1.00 81.88 81 ASP A N 1
ATOM 670 C CA . ASP A 1 81 ? -1.379 0.925 -17.920 1.00 81.88 81 ASP A CA 1
ATOM 671 C C . ASP A 1 81 ? -1.265 -0.597 -17.714 1.00 81.88 81 ASP A C 1
ATOM 673 O O . ASP A 1 81 ? -0.827 -1.365 -18.570 1.00 81.88 81 ASP A O 1
ATOM 677 N N . ASN A 1 82 ? -1.594 -1.054 -16.501 1.00 87.38 82 ASN A N 1
ATOM 678 C CA . ASN A 1 82 ? -1.478 -2.456 -16.125 1.00 87.38 82 ASN A CA 1
ATOM 679 C C . ASN A 1 82 ? -2.757 -2.965 -15.445 1.00 87.38 82 ASN A C 1
ATOM 681 O O . ASN A 1 82 ? -2.994 -2.782 -14.251 1.00 87.38 82 ASN A O 1
ATOM 685 N N . LYS A 1 83 ? -3.592 -3.694 -16.198 1.00 91.06 83 LYS A N 1
ATOM 686 C CA . LYS A 1 83 ? -4.846 -4.287 -15.686 1.00 91.06 83 LYS A CA 1
ATOM 687 C C . LYS A 1 83 ? -4.634 -5.245 -14.506 1.00 91.06 83 LYS A C 1
ATOM 689 O O . LYS A 1 83 ? -5.550 -5.428 -13.698 1.00 91.06 83 LYS A O 1
ATOM 694 N N . ILE A 1 84 ? -3.461 -5.874 -14.405 1.00 91.56 84 ILE A N 1
ATOM 695 C CA . ILE A 1 84 ? -3.127 -6.791 -13.310 1.00 91.56 84 ILE A CA 1
ATOM 696 C C . ILE A 1 84 ? -2.948 -5.997 -12.015 1.00 91.56 84 ILE A C 1
ATOM 698 O O . ILE A 1 84 ? -3.538 -6.374 -11.002 1.00 91.56 84 ILE A O 1
ATOM 702 N N . TYR A 1 85 ? -2.238 -4.868 -12.058 1.00 93.56 85 TYR A N 1
ATOM 703 C CA . TYR A 1 85 ? -2.084 -3.962 -10.916 1.00 93.56 85 TYR A CA 1
ATOM 704 C C . TYR A 1 85 ? -3.439 -3.544 -10.327 1.00 93.56 85 TYR A C 1
ATOM 706 O O . TYR A 1 85 ? -3.719 -3.786 -9.150 1.00 93.56 85 TYR A O 1
ATOM 714 N N . TRP A 1 86 ? -4.352 -3.061 -11.174 1.00 93.38 86 TRP A N 1
ATOM 715 C CA . TRP A 1 86 ? -5.702 -2.662 -10.759 1.00 93.38 86 TRP A CA 1
ATOM 716 C C . TRP A 1 86 ? -6.546 -3.818 -10.199 1.00 93.38 86 TRP A C 1
ATOM 718 O O . TRP A 1 86 ? -7.436 -3.616 -9.369 1.00 93.38 86 TRP A O 1
ATOM 728 N N . ARG A 1 87 ? -6.297 -5.060 -10.635 1.00 95.69 87 ARG A N 1
ATOM 729 C CA . ARG A 1 87 ? -6.902 -6.258 -10.023 1.00 95.69 87 ARG A CA 1
ATOM 730 C C . ARG A 1 87 ? -6.367 -6.502 -8.614 1.00 95.69 87 ARG A C 1
ATOM 732 O O . ARG A 1 87 ? -7.152 -6.850 -7.733 1.00 95.69 87 ARG A O 1
ATOM 739 N N . TYR A 1 88 ? -5.067 -6.325 -8.395 1.00 96.19 88 TYR A N 1
ATOM 740 C CA . TYR A 1 88 ? -4.461 -6.490 -7.075 1.00 96.19 88 TYR A CA 1
ATOM 741 C C . TYR A 1 88 ? -4.908 -5.407 -6.091 1.00 96.19 88 TYR A C 1
ATOM 743 O O . TYR A 1 88 ? -5.261 -5.755 -4.967 1.00 96.19 88 TYR A O 1
ATOM 751 N N . LEU A 1 89 ? -5.014 -4.143 -6.513 1.00 95.31 89 LEU A N 1
ATOM 752 C CA . LEU A 1 89 ? -5.583 -3.081 -5.672 1.00 95.31 89 LEU A CA 1
ATOM 753 C C . LEU A 1 89 ? -7.022 -3.393 -5.236 1.00 95.31 89 LEU A C 1
ATOM 755 O O . LEU A 1 89 ? -7.354 -3.284 -4.057 1.00 95.31 89 LEU A O 1
ATOM 759 N N . ARG A 1 90 ? -7.873 -3.875 -6.152 1.00 96.75 90 ARG A N 1
ATOM 760 C CA . ARG A 1 90 ? -9.238 -4.314 -5.803 1.00 96.75 90 ARG A CA 1
ATOM 761 C C . ARG A 1 90 ? -9.246 -5.474 -4.806 1.00 96.75 90 ARG A C 1
ATOM 763 O O . ARG A 1 90 ? -10.061 -5.486 -3.886 1.00 96.75 90 ARG A O 1
ATOM 770 N N . LYS A 1 91 ? -8.331 -6.435 -4.965 1.00 97.56 91 LYS A N 1
ATOM 771 C CA . LYS A 1 91 ? -8.171 -7.555 -4.028 1.00 97.56 91 LYS A CA 1
ATOM 772 C C . LYS A 1 91 ? -7.742 -7.071 -2.640 1.00 97.56 91 LYS A C 1
ATOM 774 O O . LYS A 1 91 ? -8.276 -7.560 -1.648 1.00 97.56 91 LYS A O 1
ATOM 779 N N . LEU A 1 92 ? -6.821 -6.109 -2.571 1.00 97.50 92 LEU A N 1
ATOM 780 C CA . LEU A 1 92 ? -6.403 -5.483 -1.317 1.00 97.50 92 LEU A CA 1
ATOM 781 C C . LEU A 1 92 ? -7.575 -4.796 -0.624 1.00 97.50 92 LEU A C 1
ATOM 783 O O . LEU A 1 92 ? -7.824 -5.084 0.541 1.00 97.50 92 LEU A O 1
ATOM 787 N N . ASN A 1 93 ? -8.328 -3.969 -1.353 1.00 98.06 93 ASN A N 1
ATOM 788 C CA . ASN A 1 93 ? -9.502 -3.284 -0.816 1.00 98.06 93 ASN A CA 1
ATOM 789 C C . ASN A 1 93 ? -10.515 -4.275 -0.224 1.00 98.06 93 ASN A C 1
ATOM 791 O O . ASN A 1 93 ? -10.951 -4.136 0.913 1.00 98.06 93 ASN A O 1
ATOM 795 N N . SER A 1 94 ? -10.834 -5.341 -0.965 1.00 98.00 94 SER A N 1
ATOM 796 C CA . SER A 1 94 ? -11.741 -6.385 -0.479 1.00 98.00 94 SER A CA 1
ATOM 797 C C . SER A 1 94 ? -11.215 -7.087 0.776 1.00 98.00 94 SER A C 1
ATOM 799 O O . SER A 1 94 ? -12.004 -7.413 1.659 1.00 98.00 94 SER A O 1
ATOM 801 N N . CYS A 1 95 ? -9.906 -7.341 0.854 1.00 97.62 95 CYS A N 1
ATOM 802 C CA . CYS A 1 95 ? -9.286 -7.966 2.018 1.00 97.62 95 CYS A CA 1
ATOM 803 C C . CYS A 1 95 ? -9.338 -7.038 3.237 1.00 97.62 95 CYS A C 1
ATOM 805 O O . CYS A 1 95 ? -9.733 -7.474 4.311 1.00 97.62 95 CYS A O 1
ATOM 807 N N . LEU A 1 96 ? -9.015 -5.756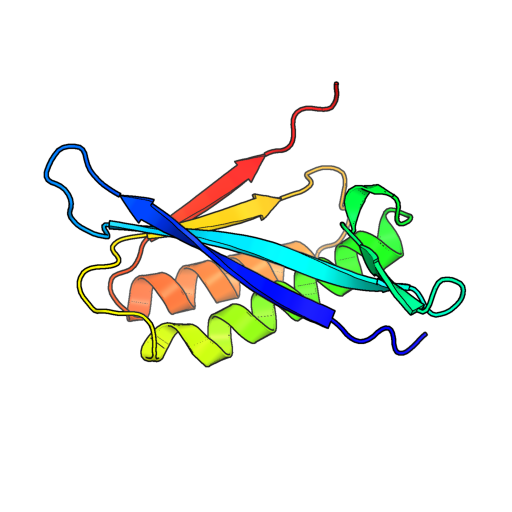 3.071 1.00 97.06 96 LEU A N 1
ATOM 808 C CA . LEU A 1 96 ? -9.093 -4.768 4.146 1.00 97.06 96 LEU A CA 1
ATOM 809 C C . LEU A 1 96 ? -10.516 -4.634 4.690 1.00 97.06 96 LEU A C 1
ATOM 811 O O . LEU A 1 96 ? -10.717 -4.774 5.898 1.00 97.06 96 LEU A O 1
ATOM 815 N N . ASN A 1 97 ? -11.501 -4.502 3.801 1.00 96.81 97 ASN A N 1
ATOM 816 C CA . ASN A 1 97 ? -12.907 -4.389 4.184 1.00 96.81 97 ASN A CA 1
ATOM 817 C C . ASN A 1 97 ? -13.393 -5.617 4.965 1.00 96.81 97 ASN A C 1
ATOM 819 O O . ASN A 1 97 ? -14.085 -5.473 5.971 1.00 96.81 97 ASN A O 1
ATOM 823 N N . ALA A 1 98 ? -12.978 -6.827 4.568 1.00 96.75 98 ALA A N 1
ATOM 824 C CA . ALA A 1 98 ? -13.301 -8.057 5.299 1.00 96.75 98 ALA A CA 1
ATOM 825 C C . ALA A 1 98 ? -12.736 -8.077 6.735 1.00 96.75 98 ALA A C 1
ATOM 827 O O . ALA A 1 98 ? -13.237 -8.803 7.590 1.00 96.75 98 ALA A O 1
ATOM 828 N N . HIS A 1 99 ? -11.712 -7.266 7.010 1.00 96.44 99 HIS A N 1
ATOM 829 C CA . HIS A 1 99 ? -11.104 -7.091 8.327 1.00 96.44 99 HIS A CA 1
ATOM 830 C C . HIS A 1 99 ? -11.492 -5.766 9.008 1.00 96.44 99 HIS A C 1
ATOM 832 O O . HIS A 1 99 ? -10.849 -5.380 9.990 1.00 96.44 99 HIS A O 1
ATOM 838 N N . GLY A 1 100 ? -12.528 -5.080 8.508 1.00 95.81 100 GLY A N 1
ATOM 839 C CA . GLY A 1 100 ? -13.025 -3.819 9.064 1.00 95.81 100 GLY A CA 1
ATOM 840 C C . GLY A 1 100 ? -12.027 -2.667 8.948 1.00 95.81 100 GLY A C 1
ATOM 841 O O . GLY A 1 100 ? -11.975 -1.823 9.840 1.00 95.81 100 GLY A O 1
ATOM 842 N N . LYS A 1 101 ? -11.193 -2.681 7.902 1.00 96.69 101 LYS A N 1
ATOM 843 C CA . LYS A 1 101 ? -10.190 -1.654 7.611 1.00 96.69 101 LYS A CA 1
ATOM 844 C C . LYS A 1 101 ? -10.490 -0.983 6.281 1.00 96.69 101 LYS A C 1
ATOM 846 O O . LYS A 1 101 ? -10.876 -1.655 5.331 1.00 96.69 101 LYS A O 1
ATOM 851 N N . GLU A 1 102 ? -10.247 0.314 6.206 1.00 97.44 102 GLU A N 1
ATOM 852 C CA . GLU A 1 102 ? -10.400 1.102 4.985 1.00 97.44 102 GLU A CA 1
ATOM 853 C C . GLU A 1 102 ? -9.080 1.176 4.205 1.00 97.44 102 GLU A C 1
ATOM 855 O O . GLU A 1 102 ? -7.990 1.166 4.786 1.00 97.44 102 GLU A O 1
ATOM 860 N N . LEU A 1 103 ? -9.174 1.247 2.875 1.00 97.31 103 LEU A N 1
ATOM 861 C CA . LEU A 1 103 ? -8.033 1.479 1.990 1.00 97.31 103 LEU A CA 1
ATOM 862 C C . LEU A 1 103 ? -7.988 2.949 1.579 1.00 97.31 103 LEU A C 1
ATOM 864 O O . LEU A 1 103 ? -8.921 3.445 0.952 1.00 97.31 103 LEU A O 1
ATOM 868 N N . TYR A 1 104 ? -6.872 3.609 1.868 1.00 96.94 104 TYR A N 1
ATOM 869 C CA . TYR A 1 104 ? -6.583 4.965 1.419 1.00 96.94 104 TYR A CA 1
ATOM 870 C C . TYR A 1 104 ? -5.544 4.901 0.301 1.00 96.94 104 TYR A C 1
ATOM 872 O O . TYR A 1 104 ? -4.513 4.241 0.428 1.00 96.94 104 TYR A O 1
ATOM 880 N N . LEU A 1 105 ? -5.835 5.555 -0.820 1.00 93.62 105 LEU A N 1
ATOM 881 C CA . LEU A 1 105 ? -4.942 5.599 -1.973 1.00 93.62 105 LEU A CA 1
ATOM 882 C C . LEU A 1 105 ? -4.278 6.972 -2.021 1.00 93.62 105 LEU A C 1
ATOM 884 O O . LEU A 1 105 ? -4.952 7.980 -2.220 1.00 93.62 105 LEU A O 1
ATOM 888 N N . GLU A 1 106 ? -2.965 6.999 -1.838 1.00 90.94 106 GLU A N 1
ATOM 889 C CA . GLU A 1 106 ? -2.157 8.210 -1.940 1.00 90.94 106 GLU A CA 1
ATOM 890 C C . GLU A 1 106 ? -1.661 8.334 -3.379 1.00 90.94 106 GLU A C 1
ATOM 892 O O . GLU A 1 106 ? -0.776 7.600 -3.819 1.00 90.94 106 GLU A O 1
ATOM 897 N N . VAL A 1 107 ? -2.294 9.222 -4.145 1.00 86.69 107 VAL A N 1
ATOM 898 C CA . VAL A 1 107 ? -1.897 9.485 -5.529 1.00 86.69 107 VAL A CA 1
ATOM 899 C C . VAL A 1 107 ? -0.693 10.410 -5.517 1.00 86.69 107 VAL A C 1
ATOM 901 O O . VAL A 1 107 ? -0.762 11.533 -5.021 1.00 86.69 107 VAL A O 1
ATOM 904 N N . LEU A 1 108 ? 0.404 9.944 -6.097 1.00 72.38 108 LEU A N 1
ATOM 905 C CA . LEU A 1 108 ? 1.587 10.765 -6.296 1.00 72.38 108 LEU A CA 1
ATOM 906 C C . LEU A 1 108 ? 1.298 11.743 -7.437 1.00 72.38 108 LEU A C 1
ATOM 908 O O . LEU A 1 108 ? 1.298 11.362 -8.607 1.00 72.38 108 LEU A O 1
ATOM 912 N N . GLU A 1 109 ? 1.002 12.998 -7.105 1.00 59.28 109 GLU A N 1
ATOM 913 C CA . GLU A 1 109 ? 0.938 14.061 -8.107 1.00 59.28 109 GLU A CA 1
ATOM 914 C C . GLU A 1 109 ? 2.337 14.242 -8.709 1.00 59.28 109 GLU A C 1
ATOM 916 O O . GLU A 1 109 ? 3.306 14.483 -7.983 1.00 59.28 109 GLU A O 1
ATOM 921 N N . ASN A 1 110 ? 2.450 14.090 -10.033 1.00 53.34 110 ASN A N 1
ATOM 922 C CA . ASN A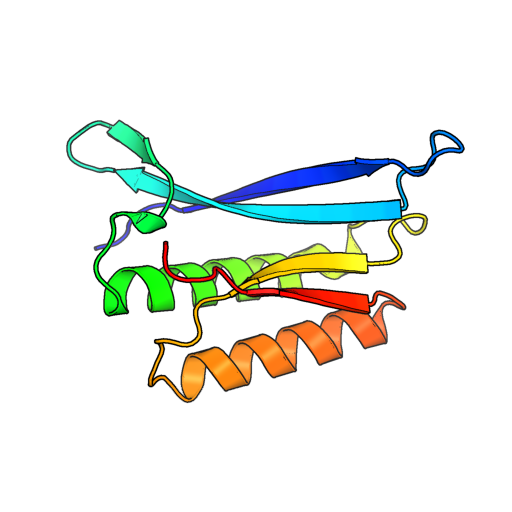 1 110 ? 3.682 14.385 -10.761 1.00 53.34 110 ASN A CA 1
ATOM 923 C C . ASN A 1 110 ? 4.085 15.837 -10.460 1.00 53.34 110 ASN A C 1
ATOM 925 O O . ASN A 1 110 ? 3.397 16.765 -10.887 1.00 53.34 110 ASN A O 1
ATOM 929 N N . ARG A 1 111 ? 5.170 16.017 -9.703 1.00 45.19 111 ARG A N 1
ATOM 930 C CA . ARG A 1 111 ? 5.851 17.306 -9.547 1.00 45.19 111 ARG A CA 1
ATOM 931 C C . ARG A 1 111 ? 6.810 17.541 -10.700 1.00 45.19 111 ARG A C 1
ATOM 933 O O . ARG A 1 111 ? 7.471 16.560 -11.107 1.00 45.19 111 ARG A O 1
#

Sequence (111 aa):
MNNDFKVLYQKIISNKGEEVGIECLGRYLDCYENKWKNPFNLDVNARCELDIKIINELIRKVSRFDRTIKFISVNIDLSYDNKIYWRYLRKLNSCLNAHGKELYLEVLENR

Secondary structure (DSSP, 8-state):
----EEEEEEEEEPTTS-EEEEEEEEEEEETTTTEEE-GGGS-HHHHHHHHHHHHHHHHHHGGGS-SS--EEEEEE-TT---HHHHHHHHHHHHHHHHTT-EEEEEE----

InterPro domains:
  IPR035919 EAL domain superfamily [SSF141868] (2-110)

Organism: NCBI:txid1908198

pLDDT: mean 90.2, std 9.9, range [45.19, 98.06]